Protein AF-A0A6N8HMX8-F1 (afdb_monomer_lite)

Structure (mmCIF, N/CA/C/O backbone):
data_AF-A0A6N8HMX8-F1
#
_entry.id   AF-A0A6N8HMX8-F1
#
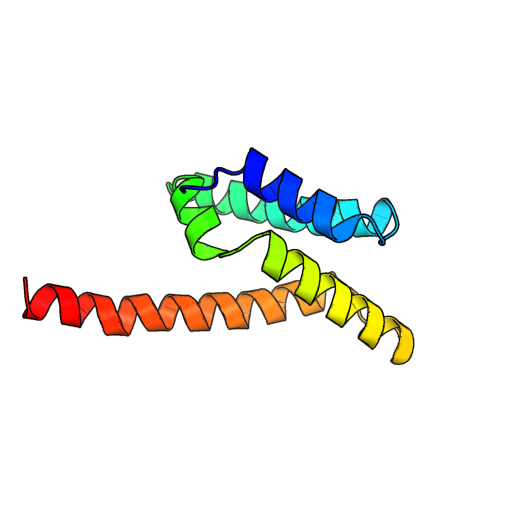loop_
_atom_site.group_PDB
_atom_site.id
_atom_site.type_symbol
_atom_site.label_atom_id
_atom_site.label_alt_id
_atom_site.label_comp_id
_atom_site.label_asym_id
_atom_site.label_entity_id
_atom_site.label_seq_id
_atom_site.pdbx_PDB_ins_code
_atom_site.Cartn_x
_atom_site.Cartn_y
_atom_site.Cartn_z
_atom_site.occupancy
_atom_site.B_iso_or_equiv
_atom_site.auth_seq_id
_atom_site.auth_comp_id
_atom_site.auth_asym_id
_atom_site.auth_atom_id
_atom_site.pdbx_PDB_model_num
ATOM 1 N N . MET A 1 1 ? -4.906 -14.627 7.197 1.00 59.12 1 MET A N 1
ATOM 2 C CA . MET A 1 1 ? -4.154 -13.882 8.231 1.00 59.12 1 MET A CA 1
ATOM 3 C C . MET A 1 1 ? -4.464 -12.409 8.035 1.00 59.12 1 MET A C 1
ATOM 5 O O . MET A 1 1 ? -4.399 -11.962 6.898 1.00 59.12 1 MET A O 1
ATOM 9 N N . LYS A 1 2 ? -4.910 -11.694 9.074 1.00 76.06 2 LYS A N 1
ATOM 10 C CA . LYS A 1 2 ? -5.187 -10.255 8.960 1.00 76.06 2 LYS A CA 1
ATOM 11 C C . LYS A 1 2 ? -3.853 -9.502 8.956 1.00 76.06 2 LYS A C 1
ATOM 13 O O . LYS A 1 2 ? -3.009 -9.787 9.799 1.00 76.06 2 LYS A O 1
ATOM 18 N N . VAL A 1 3 ? -3.665 -8.596 8.003 1.00 89.94 3 VAL A N 1
ATOM 19 C CA . VAL A 1 3 ? -2.451 -7.778 7.871 1.00 89.94 3 VAL A CA 1
ATOM 20 C C . VAL A 1 3 ? -2.755 -6.405 8.464 1.00 89.94 3 VAL A C 1
ATOM 22 O O . VAL A 1 3 ? -3.779 -5.819 8.122 1.00 89.94 3 VAL A O 1
ATOM 25 N N . ASN A 1 4 ? -1.930 -5.946 9.402 1.00 95.19 4 ASN A N 1
ATOM 26 C CA . ASN A 1 4 ? -2.014 -4.600 9.973 1.00 95.19 4 ASN A CA 1
ATOM 27 C C . ASN A 1 4 ? -1.121 -3.630 9.180 1.00 95.19 4 ASN A C 1
ATOM 29 O O . ASN A 1 4 ? -0.344 -4.072 8.327 1.00 95.19 4 ASN A O 1
ATOM 33 N N . ARG A 1 5 ? -1.198 -2.324 9.472 1.00 96.31 5 ARG A N 1
ATOM 34 C CA . ARG A 1 5 ? -0.454 -1.300 8.718 1.00 96.31 5 ARG A CA 1
ATOM 35 C C . ARG A 1 5 ? 1.045 -1.592 8.704 1.00 96.31 5 ARG A C 1
ATOM 37 O O . ARG A 1 5 ? 1.655 -1.639 7.645 1.00 96.31 5 ARG A O 1
ATOM 44 N N . GLU A 1 6 ? 1.634 -1.847 9.868 1.00 96.75 6 GLU A N 1
ATOM 45 C CA . GLU A 1 6 ? 3.072 -2.110 9.998 1.00 96.75 6 GLU A CA 1
ATOM 46 C C . GLU A 1 6 ? 3.528 -3.295 9.133 1.00 96.75 6 GLU A C 1
ATOM 48 O O . GLU A 1 6 ? 4.498 -3.196 8.378 1.00 96.75 6 GLU A O 1
ATOM 53 N N . THR A 1 7 ? 2.799 -4.414 9.189 1.00 96.88 7 THR A N 1
ATOM 54 C CA . THR A 1 7 ? 3.128 -5.596 8.385 1.00 96.88 7 THR A CA 1
ATOM 55 C C . THR A 1 7 ? 2.965 -5.309 6.897 1.00 96.88 7 THR A C 1
ATOM 57 O O . THR A 1 7 ? 3.810 -5.733 6.110 1.00 96.88 7 THR A O 1
ATOM 60 N N . PHE A 1 8 ? 1.913 -4.579 6.511 1.00 96.69 8 PHE A N 1
ATOM 61 C CA . PHE A 1 8 ? 1.676 -4.184 5.125 1.00 96.69 8 PHE A CA 1
ATOM 62 C C . PHE A 1 8 ? 2.852 -3.365 4.582 1.00 96.69 8 PHE A C 1
ATOM 64 O O . PHE A 1 8 ? 3.457 -3.747 3.580 1.00 96.69 8 PHE A O 1
ATOM 71 N N . MET A 1 9 ? 3.224 -2.299 5.294 1.00 97.44 9 MET A N 1
ATOM 72 C CA . MET A 1 9 ? 4.305 -1.388 4.913 1.00 97.44 9 MET A CA 1
ATOM 73 C C . MET A 1 9 ? 5.637 -2.122 4.775 1.00 97.44 9 MET A C 1
ATOM 75 O O . MET A 1 9 ? 6.327 -1.977 3.768 1.00 97.44 9 MET A O 1
ATOM 79 N N . ARG A 1 10 ? 5.964 -2.994 5.736 1.00 97.56 10 ARG A N 1
ATOM 80 C CA . ARG A 1 10 ? 7.197 -3.787 5.705 1.00 97.56 10 ARG A CA 1
ATOM 81 C C . ARG A 1 10 ? 7.251 -4.744 4.514 1.00 97.56 10 ARG A C 1
ATOM 83 O O . ARG A 1 10 ? 8.317 -4.939 3.927 1.00 97.56 10 ARG A O 1
ATOM 90 N N . GLU A 1 11 ? 6.133 -5.381 4.162 1.00 96.75 11 GLU A N 1
ATOM 91 C CA . GLU A 1 11 ? 6.083 -6.291 3.011 1.00 96.75 11 GLU A CA 1
ATOM 92 C C . GLU A 1 11 ? 6.187 -5.541 1.676 1.00 96.75 11 GLU A C 1
ATOM 94 O O . GLU A 1 11 ? 6.890 -6.024 0.784 1.00 96.75 11 GLU A O 1
ATOM 99 N N . VAL A 1 12 ? 5.566 -4.361 1.557 1.00 95.81 12 VAL A N 1
ATOM 100 C CA . VAL A 1 12 ? 5.730 -3.483 0.387 1.00 95.81 12 VAL A CA 1
ATOM 101 C C . VAL A 1 12 ? 7.183 -3.023 0.270 1.00 95.81 12 VAL A C 1
ATOM 103 O O . VAL A 1 12 ? 7.808 -3.264 -0.759 1.00 95.81 12 VAL A O 1
ATOM 106 N N . GLU A 1 13 ? 7.768 -2.463 1.332 1.00 96.50 13 GLU A N 1
ATOM 107 C CA . GLU A 1 13 ? 9.169 -2.012 1.349 1.00 96.50 13 GLU A CA 1
ATOM 108 C C . GLU A 1 13 ? 10.133 -3.141 0.953 1.00 96.50 13 GLU A C 1
ATOM 110 O O . GLU A 1 13 ? 11.000 -2.970 0.094 1.00 96.50 13 GLU A O 1
ATOM 115 N N . THR A 1 14 ? 9.944 -4.336 1.524 1.00 97.06 14 THR A N 1
ATOM 116 C CA . THR A 1 14 ? 10.760 -5.514 1.195 1.00 97.06 14 THR A CA 1
ATOM 117 C C . THR A 1 14 ? 10.636 -5.891 -0.282 1.00 97.06 14 THR A C 1
ATOM 119 O O . THR A 1 14 ? 11.626 -6.281 -0.910 1.00 97.06 14 THR A O 1
ATOM 122 N N . GLY A 1 15 ? 9.428 -5.792 -0.841 1.00 95.19 15 GLY A N 1
ATOM 123 C CA . GLY A 1 15 ? 9.165 -6.056 -2.250 1.00 95.19 15 GLY A CA 1
ATOM 124 C C . GLY A 1 15 ? 9.810 -5.026 -3.178 1.00 95.19 15 GLY A C 1
ATOM 125 O O . GLY A 1 15 ? 10.294 -5.405 -4.237 1.00 95.19 15 GLY A O 1
ATOM 126 N N . LEU A 1 16 ? 9.909 -3.765 -2.753 1.00 94.94 16 LEU A N 1
ATOM 127 C CA . LEU A 1 16 ? 10.465 -2.651 -3.529 1.00 94.94 16 LEU A CA 1
ATOM 128 C C . LEU A 1 16 ? 11.980 -2.462 -3.372 1.00 94.94 16 LEU A C 1
ATOM 130 O O . LEU A 1 16 ? 12.536 -1.508 -3.915 1.00 94.94 16 LEU A O 1
ATOM 134 N N . LYS A 1 17 ? 12.681 -3.367 -2.677 1.00 94.62 17 LYS A N 1
ATOM 135 C CA . LYS A 1 17 ? 14.117 -3.246 -2.350 1.00 94.62 17 LYS A CA 1
ATOM 136 C C . LYS A 1 17 ? 15.056 -2.985 -3.539 1.00 94.62 17 LYS A C 1
ATOM 138 O O . LYS A 1 17 ? 16.201 -2.597 -3.327 1.00 94.62 17 LYS A O 1
ATOM 143 N N . THR A 1 18 ? 14.615 -3.267 -4.765 1.00 92.06 18 THR A N 1
ATOM 144 C CA . THR A 1 18 ? 15.375 -3.049 -6.006 1.00 92.06 18 THR A CA 1
ATOM 145 C C . THR A 1 18 ? 15.306 -1.609 -6.516 1.00 92.06 18 THR A C 1
ATOM 147 O O . THR A 1 18 ? 16.119 -1.234 -7.358 1.00 92.06 18 THR A O 1
ATOM 150 N N . LEU A 1 19 ? 14.348 -0.810 -6.042 1.00 89.56 19 LEU A N 1
ATOM 151 C CA . LEU A 1 19 ? 14.270 0.622 -6.329 1.00 89.56 19 LEU A CA 1
ATOM 152 C C . LEU A 1 19 ? 15.301 1.396 -5.499 1.00 89.56 19 LEU A C 1
ATOM 154 O O . LEU A 1 19 ? 15.837 0.881 -4.516 1.00 89.56 19 LEU A O 1
ATOM 158 N N . ASN A 1 20 ? 15.585 2.642 -5.875 1.00 90.94 20 ASN A N 1
ATOM 159 C CA . ASN A 1 20 ? 16.421 3.508 -5.047 1.00 90.94 20 ASN A CA 1
ATOM 160 C C . ASN A 1 20 ? 15.646 3.955 -3.782 1.00 90.94 20 ASN A C 1
ATOM 162 O O . ASN A 1 20 ? 14.434 3.770 -3.678 1.00 90.94 20 ASN A O 1
ATOM 166 N N . LYS A 1 21 ? 16.342 4.540 -2.800 1.00 90.12 21 LYS A N 1
ATOM 167 C CA . LYS A 1 21 ? 15.715 4.941 -1.529 1.00 90.12 21 LYS A CA 1
ATOM 168 C C . LYS A 1 21 ? 14.715 6.087 -1.645 1.00 90.12 21 LYS A C 1
ATOM 170 O O . LYS A 1 21 ? 13.800 6.141 -0.834 1.00 90.12 21 LYS A O 1
ATOM 175 N N . HIS A 1 22 ? 14.885 6.965 -2.625 1.00 88.94 22 HIS A N 1
ATOM 176 C CA . HIS A 1 22 ? 13.955 8.055 -2.877 1.00 88.94 22 HIS A CA 1
ATOM 177 C C . HIS A 1 22 ? 12.625 7.515 -3.419 1.00 88.94 22 HIS A C 1
ATOM 179 O O . HIS A 1 22 ? 11.602 7.734 -2.783 1.00 88.94 22 HIS A O 1
ATOM 185 N N . ASP A 1 23 ? 12.656 6.695 -4.474 1.00 88.00 23 ASP A N 1
ATOM 186 C CA . ASP A 1 23 ? 11.455 6.081 -5.061 1.00 88.00 23 ASP A CA 1
ATOM 187 C C . ASP A 1 23 ? 10.715 5.204 -4.031 1.00 88.00 23 ASP A C 1
ATOM 189 O O . ASP A 1 23 ? 9.494 5.263 -3.918 1.00 88.00 23 ASP A O 1
ATOM 193 N N . GLN A 1 24 ? 11.450 4.405 -3.237 1.00 92.06 24 GLN A N 1
ATOM 194 C CA . GLN A 1 24 ? 10.856 3.620 -2.144 1.00 92.06 24 GLN A CA 1
ATOM 195 C C . GLN A 1 24 ? 10.116 4.520 -1.147 1.00 92.06 24 GLN A C 1
ATOM 197 O O . GLN A 1 24 ? 9.011 4.182 -0.732 1.00 92.06 24 GLN A O 1
ATOM 202 N N . ALA A 1 25 ? 10.724 5.642 -0.750 1.00 91.31 25 ALA A N 1
ATOM 203 C CA . ALA A 1 25 ? 10.143 6.550 0.229 1.00 91.31 25 ALA A CA 1
ATOM 204 C C . ALA A 1 25 ? 8.885 7.245 -0.305 1.00 91.31 25 ALA A C 1
ATOM 206 O O . ALA A 1 25 ? 7.907 7.312 0.431 1.00 91.31 25 ALA A O 1
ATOM 207 N N . GLU A 1 26 ? 8.882 7.693 -1.565 1.00 91.56 26 GLU A N 1
ATOM 208 C CA . GLU A 1 26 ? 7.691 8.286 -2.193 1.00 91.56 26 GLU A CA 1
ATOM 209 C C . GLU A 1 26 ? 6.518 7.300 -2.194 1.00 91.56 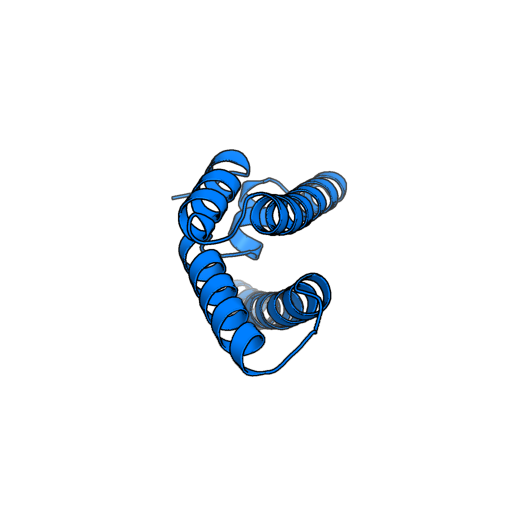26 GLU A C 1
ATOM 211 O O . GLU A 1 26 ? 5.433 7.610 -1.712 1.00 91.56 26 GLU A O 1
ATOM 216 N N . ILE A 1 27 ? 6.762 6.063 -2.632 1.00 91.12 27 ILE A N 1
ATOM 217 C CA . ILE A 1 27 ? 5.725 5.027 -2.682 1.00 91.12 27 ILE A CA 1
ATOM 218 C C . ILE A 1 27 ? 5.195 4.691 -1.283 1.00 91.12 27 ILE A C 1
ATOM 220 O O . ILE A 1 27 ? 3.991 4.531 -1.087 1.00 91.12 27 ILE A O 1
ATOM 224 N N . LEU A 1 28 ? 6.084 4.549 -0.297 1.00 94.75 28 LEU A N 1
ATOM 225 C CA . LEU A 1 28 ? 5.677 4.254 1.078 1.00 94.75 28 LEU A CA 1
ATOM 226 C C . LEU A 1 28 ? 4.911 5.428 1.701 1.00 94.75 28 LEU A C 1
ATOM 228 O O . LEU A 1 28 ? 3.972 5.197 2.459 1.00 94.75 28 LEU A O 1
ATOM 232 N N . GLN A 1 29 ? 5.264 6.668 1.368 1.00 94.56 29 GLN A N 1
ATOM 233 C CA . GLN A 1 29 ? 4.535 7.846 1.825 1.00 94.56 29 GLN A CA 1
ATOM 234 C C . GLN A 1 29 ? 3.090 7.858 1.304 1.00 94.56 29 GLN A C 1
ATOM 236 O O . GLN A 1 29 ? 2.180 8.148 2.079 1.00 94.56 29 GLN A O 1
ATOM 241 N N . ASP A 1 30 ? 2.856 7.457 0.053 1.00 92.12 30 ASP A N 1
ATOM 242 C CA . ASP A 1 30 ? 1.500 7.350 -0.503 1.00 92.12 30 ASP A CA 1
ATOM 243 C C . ASP A 1 30 ? 0.638 6.335 0.272 1.00 92.12 30 ASP A C 1
ATOM 245 O O . ASP A 1 30 ? -0.526 6.594 0.595 1.00 92.12 30 ASP A O 1
ATOM 249 N N . PHE A 1 31 ? 1.206 5.172 0.618 1.00 94.81 31 PHE A N 1
ATOM 250 C CA . PHE A 1 31 ? 0.498 4.186 1.440 1.00 94.81 31 PHE A CA 1
ATOM 251 C C . PHE A 1 31 ? 0.245 4.708 2.856 1.00 94.81 31 PHE A C 1
ATOM 253 O O . PHE A 1 31 ? -0.840 4.491 3.397 1.00 94.81 31 PHE A O 1
ATOM 260 N N . GLU A 1 32 ? 1.208 5.417 3.445 1.00 95.62 32 GLU A N 1
ATOM 261 C CA . GLU A 1 32 ? 1.059 6.035 4.761 1.00 95.62 32 GLU A CA 1
ATOM 262 C C . GLU A 1 32 ? -0.127 6.999 4.803 1.00 95.62 32 GLU A C 1
ATOM 264 O O . GLU A 1 32 ? -0.982 6.907 5.689 1.00 95.62 32 GLU A O 1
ATOM 269 N N . GLU A 1 33 ? -0.208 7.884 3.811 1.00 95.19 33 GLU A N 1
ATOM 270 C CA . GLU A 1 33 ? -1.305 8.833 3.674 1.00 95.19 33 GLU A CA 1
ATOM 271 C C . GLU A 1 33 ? -2.641 8.103 3.504 1.00 95.19 33 GLU A C 1
ATOM 273 O O . GLU A 1 33 ? -3.627 8.449 4.158 1.00 95.19 33 GLU A O 1
ATOM 278 N N . HIS A 1 34 ? -2.677 7.028 2.714 1.00 91.69 34 HIS A N 1
ATOM 279 C CA . HIS A 1 34 ? -3.895 6.242 2.562 1.00 91.69 34 HIS A CA 1
ATOM 280 C C . HIS A 1 34 ? -4.366 5.598 3.873 1.00 91.69 34 HIS A C 1
ATOM 282 O O . HIS A 1 34 ? -5.559 5.638 4.191 1.00 91.69 34 HIS A O 1
ATOM 288 N N . PHE A 1 35 ? -3.449 5.022 4.655 1.00 95.38 35 PHE A N 1
ATOM 289 C CA . PHE A 1 35 ? -3.789 4.486 5.971 1.00 95.38 35 PHE A CA 1
ATOM 290 C C . PHE A 1 35 ? -4.283 5.588 6.911 1.00 95.38 35 PHE A C 1
ATOM 292 O O . PHE A 1 35 ? -5.297 5.394 7.579 1.00 95.38 35 PHE A O 1
ATOM 299 N N . SER A 1 36 ? -3.621 6.747 6.930 1.00 95.75 36 SER A N 1
ATOM 300 C CA . SER A 1 36 ? -4.032 7.903 7.735 1.00 95.75 36 SER A CA 1
ATOM 301 C C . SER A 1 36 ? -5.449 8.379 7.387 1.00 95.75 36 SER A C 1
ATOM 303 O O . SER A 1 36 ? -6.291 8.573 8.272 1.00 95.75 36 SER A O 1
ATOM 305 N N . ASN A 1 37 ? -5.755 8.481 6.092 1.00 93.69 37 ASN A N 1
ATOM 306 C CA . ASN A 1 37 ? -7.071 8.881 5.602 1.00 93.69 37 ASN A CA 1
ATOM 307 C C . ASN A 1 37 ? -8.143 7.853 5.986 1.00 93.69 37 ASN A C 1
ATOM 309 O O . ASN A 1 37 ? -9.173 8.211 6.553 1.00 93.69 37 ASN A O 1
ATOM 313 N N . GLY A 1 38 ? -7.880 6.560 5.773 1.00 92.62 38 GLY A N 1
ATOM 314 C CA . GLY A 1 38 ? -8.812 5.499 6.155 1.00 92.62 38 GLY A CA 1
ATOM 315 C C . GLY A 1 38 ? -9.0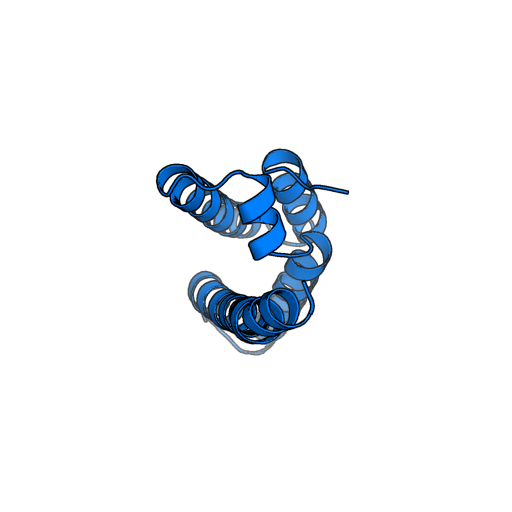80 5.443 7.663 1.00 92.62 38 GLY A C 1
ATOM 316 O O . GLY A 1 38 ? -10.223 5.241 8.074 1.00 92.62 38 GLY A O 1
ATOM 317 N N . LEU A 1 39 ? -8.054 5.660 8.491 1.00 95.44 39 LEU A N 1
ATOM 318 C CA . LEU A 1 39 ? -8.199 5.736 9.948 1.00 95.44 39 LEU A CA 1
ATOM 319 C C . LEU A 1 39 ? -9.057 6.939 10.362 1.00 95.44 39 LEU A C 1
ATOM 321 O O . LEU A 1 39 ? -9.920 6.806 11.228 1.00 95.44 39 LEU A O 1
ATOM 325 N N . SER A 1 40 ? -8.869 8.088 9.707 1.00 95.56 40 SER A N 1
ATOM 326 C CA . SER A 1 40 ? -9.666 9.302 9.938 1.00 95.56 40 SER A CA 1
ATOM 327 C C . SER A 1 40 ? -11.141 9.127 9.551 1.00 95.56 40 SER A C 1
ATOM 329 O O . SER A 1 40 ? -12.019 9.736 10.156 1.00 95.56 40 SER A O 1
ATOM 331 N N . GLU A 1 41 ? -11.431 8.243 8.596 1.00 95.00 41 GLU A N 1
ATOM 332 C CA . GLU A 1 41 ? -12.788 7.816 8.226 1.00 95.00 41 GLU A CA 1
ATOM 333 C C . GLU A 1 41 ? -13.380 6.748 9.173 1.00 95.00 41 GLU A C 1
ATOM 335 O O . GLU A 1 41 ? -14.485 6.254 8.943 1.00 95.00 41 GLU A O 1
ATOM 340 N N . GLY A 1 42 ? -12.662 6.357 10.231 1.00 95.69 42 GLY A N 1
ATOM 341 C CA . GLY A 1 42 ? -13.109 5.364 11.211 1.00 95.69 42 GLY A CA 1
ATOM 342 C C . GLY A 1 42 ? -12.907 3.905 10.785 1.00 95.69 42 GLY A C 1
ATOM 343 O O . GLY A 1 42 ? -13.436 2.999 11.433 1.00 95.69 42 GLY A O 1
ATOM 344 N N . LYS A 1 43 ? -12.148 3.641 9.712 1.00 94.75 43 LYS A N 1
ATOM 345 C CA . LYS A 1 43 ? -11.778 2.273 9.314 1.00 94.75 43 LYS A CA 1
ATOM 346 C C . LYS A 1 43 ? -10.654 1.752 10.207 1.00 94.75 43 LYS A C 1
ATOM 348 O O . LYS A 1 43 ? -9.798 2.498 10.664 1.00 94.75 43 LYS A O 1
ATOM 353 N N . THR A 1 44 ? -10.607 0.441 10.409 1.00 96.00 44 THR A N 1
ATOM 354 C CA . THR A 1 44 ? -9.463 -0.221 11.059 1.00 96.00 44 THR A CA 1
ATOM 355 C C . THR A 1 44 ? -8.335 -0.480 10.059 1.00 96.00 44 THR A C 1
ATOM 357 O O . THR A 1 44 ? -8.590 -0.712 8.877 1.00 96.00 44 THR A O 1
ATOM 360 N N . GLU A 1 45 ? -7.088 -0.563 10.532 1.00 96.44 45 GLU A N 1
ATOM 361 C CA . GLU A 1 45 ? -5.930 -0.924 9.692 1.00 96.44 45 GLU A CA 1
ATOM 362 C C . GLU A 1 45 ? -6.145 -2.221 8.899 1.00 96.44 45 GLU A C 1
ATOM 364 O O . GLU A 1 45 ? -5.700 -2.350 7.761 1.00 96.44 45 GLU A O 1
ATOM 369 N N . TYR A 1 46 ? -6.856 -3.184 9.488 1.00 95.25 46 TYR A N 1
ATOM 370 C CA . TYR A 1 46 ? -7.169 -4.456 8.845 1.00 95.25 46 TYR A CA 1
ATOM 371 C C . TYR A 1 46 ? -8.169 -4.305 7.699 1.00 95.25 46 TYR A C 1
ATOM 373 O O . TYR A 1 46 ? -8.038 -4.997 6.695 1.00 95.25 46 TYR A O 1
ATOM 381 N N . GLN A 1 47 ? -9.165 -3.426 7.843 1.00 90.06 47 GLN A N 1
ATOM 382 C CA . GLN A 1 47 ? -10.110 -3.116 6.767 1.00 90.06 47 GLN A CA 1
ATOM 383 C C . GLN A 1 47 ? -9.414 -2.374 5.630 1.00 90.06 47 GLN A C 1
ATOM 385 O O . GLN A 1 47 ? -9.666 -2.687 4.473 1.00 90.06 47 GLN A O 1
ATOM 390 N N . ILE A 1 48 ? -8.512 -1.446 5.959 1.00 93.12 48 ILE A N 1
ATOM 391 C CA . ILE A 1 48 ? -7.711 -0.724 4.966 1.00 93.12 48 ILE A CA 1
ATOM 392 C C . ILE A 1 48 ? -6.804 -1.713 4.227 1.00 93.12 48 ILE A C 1
ATOM 394 O O . ILE A 1 48 ? -6.895 -1.829 3.015 1.00 93.12 48 ILE A O 1
ATOM 398 N N . SER A 1 49 ? -6.020 -2.523 4.941 1.00 92.19 49 SER A N 1
ATOM 399 C CA . SER A 1 49 ? -5.134 -3.526 4.327 1.00 92.19 49 SER A CA 1
ATOM 400 C C . SER A 1 49 ? -5.901 -4.548 3.484 1.00 92.19 49 SER A C 1
ATOM 402 O O . SER A 1 49 ? -5.446 -4.929 2.410 1.00 92.19 49 SER A O 1
ATOM 404 N N . ALA A 1 50 ? -7.081 -4.984 3.941 1.00 88.56 50 ALA A N 1
ATOM 405 C CA . ALA A 1 50 ? -7.950 -5.858 3.157 1.00 88.56 50 ALA A CA 1
ATOM 406 C C . ALA A 1 50 ? -8.458 -5.168 1.884 1.00 88.56 50 ALA A C 1
ATOM 408 O O . ALA A 1 50 ? -8.569 -5.833 0.858 1.00 88.56 50 ALA A O 1
ATOM 409 N N . ALA A 1 51 ? -8.718 -3.856 1.950 1.00 87.69 51 ALA A N 1
ATOM 410 C CA . ALA A 1 51 ? -9.115 -3.053 0.802 1.00 87.69 51 ALA A CA 1
ATOM 411 C C . ALA A 1 51 ? -8.007 -2.896 -0.246 1.00 87.69 51 ALA A C 1
ATOM 413 O O . ALA A 1 51 ? -8.287 -2.900 -1.441 1.00 87.69 51 ALA A O 1
ATOM 414 N N . LEU A 1 52 ? -6.756 -2.799 0.209 1.00 88.06 52 LEU A N 1
ATOM 415 C CA . LEU A 1 52 ? -5.574 -2.748 -0.652 1.00 88.06 52 LEU A CA 1
ATOM 416 C C . LEU A 1 52 ? -5.258 -4.103 -1.284 1.00 88.06 52 LEU A C 1
ATOM 418 O O . LEU A 1 52 ? -4.828 -4.170 -2.430 1.00 88.06 52 LEU A O 1
ATOM 422 N N . GLY A 1 53 ? -5.469 -5.191 -0.544 1.00 88.38 53 GLY A N 1
ATOM 423 C CA . GLY A 1 53 ? -5.149 -6.542 -0.987 1.00 88.38 53 GLY A CA 1
ATOM 424 C C . GLY A 1 53 ? -3.759 -6.995 -0.535 1.00 88.38 53 GLY A C 1
ATOM 425 O O . GLY A 1 53 ? -3.340 -6.760 0.598 1.00 88.38 53 GLY A O 1
ATOM 426 N N . SER A 1 54 ? -3.049 -7.741 -1.387 1.00 91.88 54 SER A N 1
ATOM 427 C CA . SER A 1 54 ? -1.777 -8.367 -1.004 1.00 91.88 54 SER A CA 1
ATOM 428 C C . SER A 1 54 ? -0.590 -7.408 -1.188 1.00 91.88 54 SER A C 1
ATOM 430 O O . SER A 1 54 ? -0.253 -7.102 -2.333 1.00 91.88 54 SER A O 1
ATOM 432 N N . PRO A 1 55 ? 0.136 -7.024 -0.118 1.00 92.50 55 PRO A N 1
ATOM 433 C CA . PRO A 1 55 ? 1.279 -6.108 -0.228 1.00 92.50 55 PRO A CA 1
ATOM 434 C C . PRO A 1 55 ? 2.401 -6.656 -1.125 1.00 92.50 55 PRO A C 1
ATOM 436 O O . PRO A 1 55 ? 3.035 -5.913 -1.871 1.00 92.50 55 PRO A O 1
ATOM 439 N N . ARG A 1 56 ? 2.611 -7.980 -1.132 1.00 92.44 56 ARG A N 1
ATOM 440 C CA . ARG A 1 56 ? 3.590 -8.634 -2.020 1.00 92.44 56 ARG A CA 1
ATOM 441 C C . ARG A 1 56 ? 3.194 -8.580 -3.490 1.00 92.44 56 ARG A C 1
ATOM 443 O O . ARG A 1 56 ? 4.077 -8.588 -4.343 1.00 92.44 56 ARG A O 1
ATOM 450 N N . HIS A 1 57 ? 1.896 -8.626 -3.786 1.00 90.12 57 HIS A N 1
ATOM 451 C CA . HIS A 1 57 ? 1.401 -8.532 -5.157 1.00 90.12 57 HIS A CA 1
ATOM 452 C C . HIS A 1 57 ? 1.554 -7.102 -5.667 1.00 90.12 57 HIS A C 1
ATOM 454 O O . HIS A 1 57 ? 2.214 -6.896 -6.678 1.00 90.12 57 HIS A O 1
ATOM 460 N N . ILE A 1 58 ? 1.090 -6.136 -4.872 1.00 90.56 58 ILE A N 1
ATOM 461 C CA . ILE A 1 58 ? 1.215 -4.701 -5.142 1.00 90.56 58 ILE A CA 1
ATOM 462 C C . ILE A 1 58 ? 2.676 -4.319 -5.412 1.00 90.56 58 ILE A C 1
ATOM 464 O O . ILE A 1 58 ? 2.979 -3.702 -6.426 1.00 90.56 58 ILE A O 1
ATOM 468 N N . ALA A 1 59 ? 3.621 -4.755 -4.571 1.00 92.50 59 ALA A N 1
ATOM 469 C CA . ALA A 1 59 ? 5.037 -4.464 -4.799 1.00 92.50 59 ALA A CA 1
ATOM 470 C C . ALA A 1 59 ? 5.573 -5.041 -6.124 1.00 92.50 59 ALA A C 1
ATOM 472 O O . ALA A 1 59 ? 6.412 -4.416 -6.771 1.00 92.50 59 ALA A O 1
ATOM 473 N N . LYS A 1 60 ? 5.101 -6.219 -6.556 1.00 91.56 60 LYS A N 1
ATOM 474 C CA . LYS A 1 60 ? 5.494 -6.796 -7.853 1.00 91.56 60 LYS A CA 1
ATOM 475 C C . LYS A 1 60 ? 4.925 -6.008 -9.026 1.00 91.56 60 LYS A C 1
ATOM 477 O O . LYS A 1 60 ? 5.631 -5.856 -10.017 1.00 91.56 60 LYS A O 1
ATOM 482 N N . GLU A 1 61 ? 3.686 -5.541 -8.921 1.00 89.31 61 GLU A N 1
ATOM 483 C CA . GLU A 1 61 ? 3.045 -4.726 -9.957 1.00 89.31 61 GLU A CA 1
ATOM 484 C C . GLU A 1 61 ? 3.752 -3.387 -10.109 1.00 89.31 61 GLU A C 1
ATOM 486 O O . GLU A 1 61 ? 4.184 -3.061 -11.210 1.00 89.31 61 GLU A O 1
ATOM 491 N N . ILE A 1 62 ? 4.016 -2.700 -8.993 1.00 89.31 62 ILE A N 1
ATOM 492 C CA . ILE A 1 62 ? 4.803 -1.464 -8.976 1.00 89.31 62 ILE A CA 1
ATOM 493 C C . ILE A 1 62 ? 6.158 -1.694 -9.654 1.00 89.31 62 ILE A C 1
ATOM 495 O O . ILE A 1 62 ? 6.547 -0.945 -10.543 1.00 89.31 62 ILE A O 1
ATOM 499 N N . LEU A 1 63 ? 6.883 -2.761 -9.298 1.00 89.31 63 LEU A N 1
ATOM 500 C CA . LEU A 1 63 ? 8.155 -3.064 -9.957 1.00 89.31 63 LEU A CA 1
ATOM 501 C C . LEU A 1 63 ? 8.001 -3.348 -11.453 1.00 89.31 63 LEU A C 1
ATOM 503 O O . LEU A 1 63 ? 8.861 -2.939 -12.232 1.00 89.31 63 LEU A O 1
ATOM 507 N N . ALA A 1 64 ? 6.967 -4.077 -11.869 1.00 86.94 64 ALA A N 1
ATOM 508 C CA . ALA A 1 64 ? 6.726 -4.348 -13.281 1.00 86.94 64 ALA A CA 1
ATOM 509 C C . ALA A 1 64 ? 6.507 -3.037 -14.050 1.00 86.94 64 ALA A C 1
ATOM 511 O O . ALA A 1 64 ? 7.158 -2.817 -15.072 1.00 86.94 64 ALA A O 1
ATOM 512 N N . GLU A 1 65 ? 5.684 -2.140 -13.512 1.00 80.56 65 GLU A N 1
ATOM 513 C CA . GLU A 1 65 ? 5.407 -0.816 -14.072 1.00 80.56 65 GLU A CA 1
ATOM 514 C C . GLU A 1 65 ? 6.663 0.056 -14.141 1.00 80.56 65 GLU A C 1
ATOM 516 O O . GLU A 1 65 ? 7.001 0.547 -15.217 1.00 80.56 65 GLU A O 1
ATOM 521 N N . PHE A 1 66 ? 7.439 0.140 -13.056 1.00 80.00 66 PHE A N 1
ATOM 522 C CA . PHE A 1 66 ? 8.710 0.874 -13.022 1.00 80.00 66 PHE A CA 1
ATOM 523 C C . PHE A 1 66 ? 9.699 0.397 -14.098 1.00 80.00 66 PHE A C 1
ATOM 525 O O . PHE A 1 66 ? 10.409 1.204 -14.709 1.00 80.00 66 PHE A O 1
ATOM 532 N N . HIS A 1 67 ? 9.771 -0.914 -14.352 1.00 75.31 67 HIS A N 1
ATOM 533 C CA . HIS A 1 67 ? 10.628 -1.455 -15.407 1.00 75.31 67 HIS A CA 1
ATOM 534 C C . HIS A 1 67 ? 10.085 -1.157 -16.810 1.00 75.31 67 HIS A C 1
ATOM 536 O O . HIS A 1 67 ? 10.879 -0.884 -17.710 1.00 75.31 67 HIS A O 1
ATOM 542 N N . MET A 1 68 ? 8.763 -1.178 -17.011 1.00 65.75 68 MET A N 1
ATOM 543 C CA . MET A 1 68 ? 8.156 -0.807 -18.295 1.00 65.75 68 MET A CA 1
ATOM 544 C C . MET A 1 68 ? 8.293 0.693 -18.590 1.00 65.75 68 MET A C 1
ATOM 546 O O . MET A 1 68 ? 8.495 1.080 -19.741 1.00 65.75 68 MET A O 1
ATOM 550 N N . GLU A 1 69 ? 8.239 1.535 -17.561 1.00 60.06 69 GLU A N 1
ATOM 551 C CA . GLU A 1 69 ? 8.337 2.989 -17.665 1.00 60.06 69 GLU A CA 1
ATOM 552 C C . GLU A 1 69 ? 9.763 3.471 -17.966 1.00 60.06 69 GLU A C 1
ATOM 554 O O . GLU A 1 69 ? 9.954 4.336 -18.826 1.00 60.06 69 GLU A O 1
ATOM 559 N N . LYS A 1 70 ? 10.793 2.833 -17.390 1.00 54.41 70 LYS A N 1
ATOM 560 C CA . LYS A 1 70 ? 12.196 3.085 -17.780 1.00 54.41 70 LYS A CA 1
ATOM 561 C C . LYS A 1 70 ? 12.476 2.802 -19.258 1.00 54.41 70 LYS A C 1
ATOM 563 O O . LYS A 1 70 ? 13.402 3.383 -19.818 1.00 54.41 70 LYS A O 1
ATOM 568 N N . VAL A 1 71 ? 11.679 1.946 -19.898 1.00 54.53 71 VAL A N 1
ATOM 569 C CA . VAL A 1 71 ? 11.774 1.654 -21.337 1.00 54.53 71 VAL A CA 1
ATOM 570 C C . VAL A 1 71 ? 10.982 2.672 -22.180 1.00 54.53 71 VAL A C 1
ATOM 572 O O . VAL A 1 71 ? 11.219 2.768 -23.383 1.00 54.53 71 VAL A O 1
ATOM 575 N N . LYS A 1 72 ? 10.072 3.462 -21.582 1.00 47.34 72 LYS A N 1
ATOM 576 C CA . LYS A 1 72 ? 9.103 4.312 -22.304 1.00 47.34 72 LYS A CA 1
ATOM 577 C C . LYS A 1 72 ? 9.096 5.818 -21.999 1.00 47.34 72 LYS A C 1
ATOM 579 O O . LYS A 1 72 ? 8.394 6.510 -22.728 1.00 47.34 72 LYS A O 1
ATOM 584 N N . HIS A 1 73 ? 9.936 6.336 -21.092 1.00 42.09 73 HIS A N 1
ATOM 585 C CA . HIS A 1 73 ? 10.160 7.784 -20.852 1.00 42.09 73 HIS A CA 1
ATOM 586 C C . HIS A 1 73 ? 9.144 8.463 -19.886 1.00 42.09 73 HIS A C 1
ATOM 588 O O . HIS A 1 73 ? 7.938 8.351 -20.063 1.00 42.09 73 HIS A O 1
ATOM 594 N N . ASN A 1 74 ? 9.680 9.195 -18.889 1.00 43.97 74 ASN A N 1
ATOM 595 C CA . ASN A 1 74 ? 9.086 10.181 -17.953 1.00 43.97 7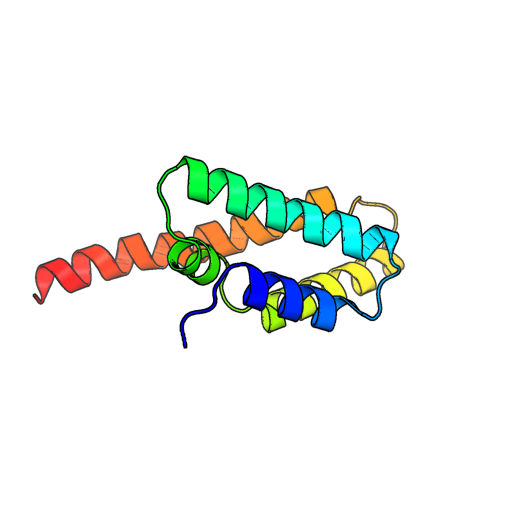4 ASN A CA 1
ATOM 596 C C . ASN A 1 74 ? 7.546 10.285 -17.822 1.00 43.97 74 ASN A C 1
ATOM 598 O O . ASN A 1 74 ? 6.959 11.264 -18.288 1.00 43.97 74 ASN A O 1
ATOM 602 N N . THR A 1 75 ? 6.913 9.413 -17.036 1.00 47.25 75 THR A N 1
ATOM 603 C CA . THR A 1 75 ? 5.729 9.807 -16.253 1.00 47.25 75 THR A CA 1
ATOM 604 C C . THR A 1 75 ? 6.053 9.568 -14.774 1.00 47.25 75 THR A C 1
ATOM 606 O O . THR A 1 75 ? 6.814 8.680 -14.411 1.00 47.25 75 THR A O 1
ATOM 609 N N . SER A 1 76 ? 5.627 10.471 -13.893 1.00 52.88 76 SER A N 1
ATOM 610 C CA . SER A 1 76 ? 5.904 10.340 -12.458 1.00 52.88 76 SER A CA 1
ATOM 611 C C . SER A 1 76 ? 5.104 9.158 -11.903 1.00 52.88 76 SER A C 1
ATOM 613 O O . SER A 1 76 ? 3.888 9.096 -12.111 1.00 52.88 76 SER A O 1
ATOM 615 N N . ALA A 1 77 ? 5.770 8.254 -11.177 1.00 55.75 77 ALA A N 1
ATOM 616 C CA . ALA A 1 77 ? 5.183 7.061 -10.561 1.00 55.75 77 ALA A CA 1
ATOM 617 C C . ALA A 1 77 ? 3.887 7.351 -9.767 1.00 55.75 77 ALA A C 1
ATOM 619 O O . ALA A 1 77 ? 2.964 6.535 -9.758 1.00 55.75 77 ALA A O 1
ATOM 620 N N . GLY A 1 78 ? 3.753 8.552 -9.190 1.00 55.16 78 GLY A N 1
ATOM 621 C CA . GLY A 1 78 ? 2.562 8.977 -8.442 1.00 55.16 78 GLY A CA 1
ATOM 622 C C . GLY A 1 78 ? 1.289 9.168 -9.286 1.00 55.16 78 GLY A C 1
ATOM 623 O O . GLY A 1 78 ? 0.170 9.062 -8.774 1.00 55.16 78 GLY A O 1
ATOM 624 N N . ASN A 1 79 ? 1.400 9.417 -10.596 1.00 63.41 79 ASN A N 1
ATOM 625 C CA . ASN A 1 79 ? 0.227 9.450 -11.482 1.00 63.41 79 ASN A CA 1
ATOM 626 C C . ASN A 1 79 ? -0.260 8.040 -11.841 1.00 63.41 79 ASN A C 1
ATOM 628 O O . ASN A 1 79 ? -1.466 7.844 -12.004 1.00 63.41 79 ASN A O 1
ATOM 632 N N . MET A 1 80 ? 0.649 7.066 -11.936 1.00 62.44 80 MET A N 1
ATOM 633 C CA . MET A 1 80 ? 0.313 5.680 -12.267 1.00 62.44 80 MET A CA 1
ATOM 634 C C . MET A 1 80 ? -0.222 4.921 -11.049 1.00 62.44 80 MET A C 1
ATOM 636 O O . MET A 1 80 ? -1.239 4.244 -11.173 1.00 62.44 80 MET A O 1
ATOM 640 N N . MET A 1 81 ? 0.341 5.152 -9.855 1.00 65.69 81 MET A N 1
ATOM 641 C CA . MET A 1 81 ? -0.191 4.621 -8.594 1.00 65.69 81 MET A CA 1
ATOM 642 C C . MET A 1 81 ? -1.688 4.940 -8.451 1.00 65.69 81 MET A C 1
ATOM 644 O O . MET A 1 81 ? -2.499 4.046 -8.232 1.00 65.69 81 MET A O 1
ATOM 648 N N . ARG A 1 82 ? -2.107 6.187 -8.703 1.00 67.25 82 ARG A N 1
ATOM 649 C CA . ARG A 1 82 ? -3.538 6.550 -8.692 1.00 67.25 82 ARG A CA 1
ATOM 650 C C . ARG A 1 82 ? -4.389 5.746 -9.680 1.00 67.25 82 ARG A C 1
ATOM 652 O O . ARG A 1 82 ? -5.532 5.428 -9.359 1.00 67.25 82 ARG A O 1
ATOM 659 N N . ALA A 1 83 ? -3.862 5.408 -10.855 1.00 71.75 83 ALA A N 1
ATOM 660 C CA . ALA A 1 83 ? -4.574 4.593 -11.838 1.00 71.75 83 ALA A CA 1
ATOM 661 C C . ALA A 1 83 ? -4.709 3.131 -11.377 1.00 71.75 83 ALA A C 1
ATOM 663 O O . ALA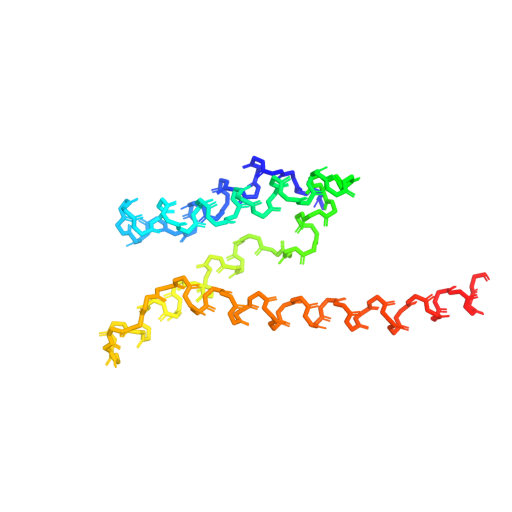 A 1 83 ? -5.798 2.566 -11.454 1.00 71.75 83 ALA A O 1
ATOM 664 N N . VAL A 1 84 ? -3.643 2.548 -10.826 1.00 68.12 84 VAL A N 1
ATOM 665 C CA . VAL A 1 84 ? -3.641 1.191 -10.255 1.00 68.12 84 VAL A CA 1
ATOM 666 C C . VAL A 1 84 ? -4.636 1.088 -9.099 1.00 68.12 84 VAL A C 1
ATOM 668 O O . VAL A 1 84 ? -5.479 0.194 -9.067 1.00 68.12 84 VAL A O 1
ATOM 671 N N . TRP A 1 85 ? -4.630 2.070 -8.200 1.00 69.69 85 TRP A N 1
ATOM 672 C CA . TRP A 1 85 ? -5.588 2.173 -7.101 1.00 69.69 85 TRP A CA 1
ATOM 673 C C . TRP A 1 85 ? -7.030 2.342 -7.565 1.00 69.69 85 TRP A C 1
ATOM 675 O O . TRP A 1 85 ? -7.935 1.780 -6.951 1.00 69.69 85 TRP A O 1
ATOM 685 N N . ALA A 1 86 ? -7.264 3.077 -8.653 1.00 73.69 86 ALA A N 1
ATOM 686 C CA . ALA A 1 86 ? -8.591 3.171 -9.243 1.00 73.69 86 ALA A CA 1
ATOM 687 C C . ALA A 1 86 ? -9.052 1.805 -9.768 1.00 73.69 86 ALA A C 1
ATOM 689 O O . ALA A 1 86 ? -10.195 1.426 -9.535 1.00 73.69 86 ALA A O 1
ATOM 690 N N . VAL A 1 87 ? -8.169 1.030 -10.405 1.00 73.69 87 VAL A N 1
ATOM 691 C CA . VAL A 1 87 ? -8.489 -0.316 -10.905 1.00 73.69 87 VAL A CA 1
ATOM 692 C C . VAL A 1 87 ? -8.771 -1.287 -9.755 1.00 73.69 87 VAL A C 1
ATOM 694 O O . VAL A 1 87 ? -9.797 -1.969 -9.775 1.00 73.69 87 VAL A O 1
ATOM 697 N N . PHE A 1 88 ? -7.925 -1.325 -8.722 1.00 73.88 88 PHE A N 1
ATOM 698 C CA . PHE A 1 88 ? -8.138 -2.187 -7.554 1.00 73.88 88 PHE A CA 1
ATOM 699 C C . PHE A 1 88 ? -9.344 -1.767 -6.721 1.00 73.88 88 PHE A C 1
ATOM 701 O O . PHE A 1 88 ? -10.155 -2.617 -6.354 1.00 73.88 88 PHE A O 1
ATOM 708 N N . GLY A 1 89 ? -9.510 -0.466 -6.481 1.00 72.75 89 GLY A N 1
ATOM 709 C CA . GLY A 1 89 ? -10.675 0.091 -5.807 1.00 72.75 89 GLY A CA 1
ATOM 710 C C . GLY A 1 89 ? -11.964 -0.266 -6.541 1.00 72.75 89 GLY A C 1
ATOM 711 O O . GLY A 1 89 ? -12.901 -0.744 -5.913 1.00 72.75 89 GLY A O 1
ATOM 712 N N . LEU A 1 90 ? -11.997 -0.138 -7.871 1.00 71.75 90 LEU A N 1
ATOM 713 C CA . LEU A 1 90 ? -13.161 -0.513 -8.676 1.00 71.75 90 LEU A CA 1
ATOM 714 C C . LEU A 1 90 ? -13.419 -2.028 -8.643 1.00 71.75 90 LEU A C 1
ATOM 716 O O . LEU A 1 90 ? -14.564 -2.453 -8.506 1.00 71.75 90 LEU A O 1
ATOM 720 N N . SER A 1 91 ? -12.363 -2.841 -8.728 1.00 71.25 91 SER A N 1
ATOM 721 C CA . SER A 1 91 ? -12.450 -4.305 -8.697 1.00 71.25 91 SER A CA 1
ATOM 722 C C . SER A 1 91 ? -12.960 -4.820 -7.345 1.00 71.25 91 SER A C 1
ATOM 724 O O . SER A 1 91 ? -13.886 -5.631 -7.291 1.00 71.25 91 SER A O 1
ATOM 726 N N . MET A 1 92 ? -12.442 -4.288 -6.232 1.00 75.44 92 MET A N 1
ATOM 727 C CA . MET A 1 92 ? -12.894 -4.685 -4.900 1.00 75.44 92 MET A CA 1
ATOM 728 C C . MET A 1 92 ? -14.274 -4.107 -4.545 1.00 75.44 92 MET A C 1
ATOM 730 O O . MET A 1 92 ? -15.085 -4.782 -3.910 1.00 75.44 92 MET A O 1
ATOM 734 N N . PHE A 1 93 ? -14.587 -2.888 -4.991 1.00 74.31 93 PHE A N 1
ATOM 735 C CA . PHE A 1 93 ? -15.914 -2.291 -4.825 1.00 74.31 93 PHE A CA 1
ATOM 736 C C . PHE A 1 93 ? -16.996 -3.095 -5.563 1.00 74.31 93 PHE A C 1
ATOM 738 O O . PHE A 1 93 ? -18.091 -3.288 -5.032 1.00 74.31 93 PHE A O 1
ATOM 745 N N . ASN A 1 94 ? -16.669 -3.651 -6.736 1.00 75.62 94 ASN A N 1
ATOM 746 C CA . ASN A 1 94 ? -17.561 -4.543 -7.478 1.00 75.62 94 ASN A CA 1
ATOM 747 C C . ASN A 1 94 ? -17.938 -5.790 -6.653 1.00 75.62 94 ASN A C 1
ATOM 749 O O . ASN A 1 94 ? -19.110 -6.149 -6.576 1.00 75.62 94 ASN A O 1
ATOM 753 N N . LEU A 1 95 ? -16.978 -6.391 -5.938 1.00 79.31 95 LEU A N 1
ATOM 754 C CA . LEU A 1 95 ? -17.239 -7.560 -5.089 1.00 79.31 95 LEU A CA 1
ATOM 755 C C . LEU A 1 95 ? -18.198 -7.257 -3.936 1.00 79.31 95 LEU A C 1
ATOM 757 O O . LEU A 1 95 ? -19.056 -8.081 -3.642 1.00 79.31 95 LEU A O 1
ATOM 761 N N . ILE A 1 96 ? -18.098 -6.088 -3.300 1.00 80.38 96 ILE A N 1
ATOM 762 C CA . ILE A 1 96 ? -19.013 -5.700 -2.214 1.00 80.38 96 ILE A CA 1
ATOM 763 C C . ILE A 1 96 ? -20.436 -5.504 -2.754 1.00 80.38 96 ILE A C 1
ATOM 765 O O . ILE A 1 96 ? -21.390 -5.988 -2.146 1.00 80.38 96 ILE A O 1
ATOM 769 N N . ILE A 1 97 ? -20.582 -4.847 -3.909 1.00 79.38 97 ILE A N 1
ATOM 770 C CA . ILE A 1 97 ? -21.888 -4.618 -4.546 1.00 79.38 97 ILE A CA 1
ATOM 771 C C . ILE A 1 97 ? -22.531 -5.922 -5.016 1.00 79.38 97 ILE A C 1
ATOM 773 O O . ILE A 1 97 ? -23.745 -6.061 -4.917 1.00 79.38 97 ILE A O 1
ATOM 777 N N . VAL A 1 98 ? -21.750 -6.873 -5.530 1.00 80.31 98 VAL A N 1
ATOM 778 C CA . VAL A 1 98 ? -22.285 -8.139 -6.050 1.00 80.31 98 VAL A CA 1
ATOM 779 C C . VAL A 1 98 ? -22.532 -9.145 -4.926 1.00 80.31 98 VAL A C 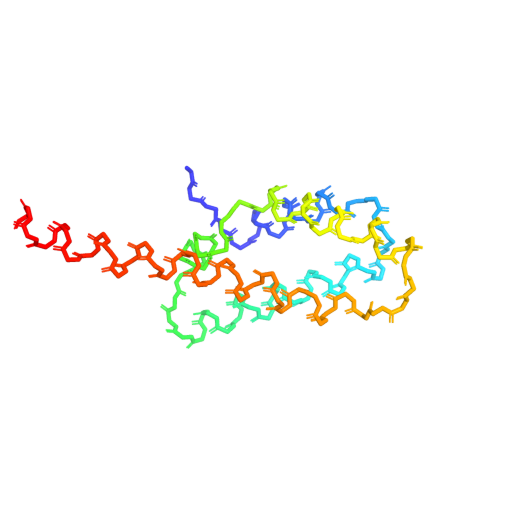1
ATOM 781 O O . VAL A 1 98 ? -23.592 -9.766 -4.870 1.00 80.31 98 VAL A O 1
ATOM 784 N N . LEU A 1 99 ? -21.577 -9.307 -4.007 1.00 80.44 99 LEU A N 1
ATOM 785 C CA . LEU A 1 99 ? -21.670 -10.303 -2.939 1.00 80.44 99 LEU A CA 1
ATOM 786 C C . LEU A 1 99 ? -22.526 -9.832 -1.760 1.00 80.44 99 LEU A C 1
ATOM 788 O O . LEU A 1 99 ? -23.163 -10.666 -1.127 1.00 80.44 99 LEU A O 1
ATOM 792 N N . GLY A 1 100 ? -22.586 -8.531 -1.465 1.00 84.94 100 GLY A N 1
ATOM 793 C CA . GLY A 1 100 ? -23.390 -7.991 -0.361 1.00 84.94 100 GLY A CA 1
ATOM 794 C C . GLY A 1 100 ? -24.876 -8.374 -0.446 1.00 84.94 100 GLY A C 1
ATOM 795 O O . GLY A 1 100 ? -25.399 -8.967 0.499 1.00 84.94 100 GLY A O 1
ATOM 796 N N . PRO A 1 101 ? -25.556 -8.125 -1.580 1.00 85.50 101 PRO A N 1
ATOM 797 C CA . PRO A 1 101 ? -26.935 -8.556 -1.799 1.00 85.50 101 PRO A CA 1
ATOM 798 C C . PRO A 1 101 ? -27.084 -10.077 -1.837 1.00 85.50 101 PRO A C 1
ATOM 800 O O . PRO A 1 101 ? -28.079 -10.600 -1.348 1.00 85.50 101 PRO A O 1
ATOM 803 N N . PHE A 1 102 ? -26.098 -10.795 -2.385 1.00 87.81 102 PHE A N 1
ATOM 804 C CA . PHE A 1 102 ? -26.118 -12.257 -2.430 1.00 87.81 102 PHE A CA 1
ATOM 805 C C . PHE A 1 102 ? -26.109 -12.867 -1.021 1.00 87.81 102 PHE A C 1
ATOM 807 O O . PHE A 1 102 ? -26.909 -13.749 -0.724 1.00 87.81 102 PHE A O 1
ATOM 814 N N . VAL A 1 103 ? -25.258 -12.354 -0.127 1.00 87.06 103 VAL A N 1
ATOM 815 C CA . VAL A 1 103 ? -25.215 -12.774 1.281 1.00 87.06 103 VAL A CA 1
ATOM 816 C C . VAL A 1 103 ? -26.507 -12.392 2.009 1.00 87.06 103 VAL A C 1
ATOM 818 O O . VAL A 1 103 ? -27.007 -13.196 2.785 1.00 87.06 103 VAL A O 1
ATOM 821 N N . ALA A 1 104 ? -27.088 -11.222 1.727 1.00 89.88 104 ALA A N 1
ATOM 822 C CA . ALA A 1 104 ? -28.361 -10.793 2.317 1.00 89.88 104 ALA A CA 1
ATOM 823 C C . ALA A 1 104 ? -29.586 -11.597 1.833 1.00 89.88 104 ALA A C 1
ATOM 825 O O . ALA A 1 104 ? -30.596 -11.635 2.523 1.00 89.88 104 ALA A O 1
ATOM 826 N N . LEU A 1 105 ? -29.521 -12.204 0.644 1.00 87.12 105 LEU A N 1
ATOM 827 C CA . LEU A 1 105 ? -30.585 -13.048 0.084 1.00 87.12 105 LEU A CA 1
ATOM 828 C C . LEU A 1 105 ? -30.550 -14.491 0.601 1.00 87.12 105 LEU A C 1
ATOM 830 O O . LEU A 1 105 ? -31.585 -15.151 0.624 1.00 87.12 105 LEU A O 1
ATOM 834 N N . VAL A 1 106 ? -29.360 -14.996 0.935 1.00 90.25 106 VAL A N 1
ATOM 835 C CA . VAL A 1 106 ? -29.144 -16.391 1.361 1.00 90.25 106 VAL A CA 1
ATOM 836 C C . VAL A 1 106 ? -29.083 -16.526 2.891 1.00 90.25 106 VAL A C 1
ATOM 838 O O . VAL A 1 106 ? -29.275 -17.629 3.403 1.00 90.25 106 VAL A O 1
ATOM 841 N N . GLY A 1 107 ? -28.798 -15.432 3.606 1.00 75.25 107 GLY A N 1
ATOM 842 C CA . GLY A 1 107 ? -28.695 -15.366 5.069 1.00 75.25 107 GLY A CA 1
ATOM 843 C C . GLY A 1 107 ? -29.987 -15.002 5.785 1.00 75.25 107 GLY A C 1
ATOM 844 O O . GLY A 1 107 ? -30.814 -14.272 5.198 1.00 75.25 107 GLY A O 1
#

Foldseek 3Di:
DQAALVNLLVLLLVLQVVDDPVLNVVVSVVSVVQCVVCVVVVHGRSRSDVLVPHSNVVSVVLVVVVVVDVVPDDDDSVVVVVVVSVVSNVVVVVCCVVVVVVVVVVD

Radius of gyration: 15.48 Å; chains: 1; bounding box: 47×27×34 Å

Secondary structure (DSSP, 8-state):
-PPPHHHHHHHHHHHTTTS-HHHHHHHHHHHHHHHHHHHHTT--HHHHHHHH--HHHHHHHHHHHHHHHHTT----HHHHHHHHHHHHHHHHHHHHHHHHHHHHHH-

Sequence (107 aa):
MKVNRETFMREVETGLKTLNKHDQAEILQDFEEHFSNGLSEGKTEYQISAALGSPRHIAKEILAEFHMEKVKHNTSAGNMMRAVWAVFGLSMFNLIIVLGPFVALVG

pLDDT: mean 83.52, std 14.02, range [42.09, 97.56]